Protein AF-A0A7S0AZJ8-F1 (afdb_monomer_lite)

Secondary structure (DSSP, 8-state):
-------------------HHHHHHHHHHHHHHHHHTT-PPTT-HHHHHHHHHHHHHHHHHHHHHHHHHHHHHHHHHHHHHHHHHHHHHHHHHHHHHHHHHHHHHHHHHH--HHHHS----GGGGSPPGGGGGGTS--

Structure (mmCIF, N/CA/C/O backbone):
data_AF-A0A7S0AZJ8-F1
#
_entry.id   AF-A0A7S0AZJ8-F1
#
loop_
_atom_site.group_PDB
_atom_site.id
_atom_site.type_symbol
_atom_site.label_atom_id
_atom_site.label_alt_id
_atom_site.label_comp_id
_atom_site.label_asym_id
_atom_site.label_entity_id
_atom_site.label_seq_id
_atom_site.pdbx_PDB_ins_code
_atom_site.Cartn_x
_atom_site.Cartn_y
_atom_site.Cartn_z
_atom_site.occupancy
_atom_site.B_iso_or_equiv
_atom_site.auth_seq_id
_atom_site.auth_comp_id
_atom_site.auth_asym_id
_atom_site.auth_atom_id
_atom_site.pdbx_PDB_model_num
ATOM 1 N N . LEU A 1 1 ? -63.280 -79.629 69.414 1.00 47.75 1 LEU A N 1
ATOM 2 C CA . LEU A 1 1 ? -62.104 -79.829 68.541 1.00 47.75 1 LEU A CA 1
ATOM 3 C C . LEU A 1 1 ? -61.514 -78.444 68.262 1.00 47.75 1 LEU A C 1
ATOM 5 O O . LEU A 1 1 ? -62.225 -77.622 67.704 1.00 47.75 1 LEU A O 1
ATOM 9 N N . ALA A 1 2 ? -60.314 -78.140 68.757 1.00 49.31 2 ALA A N 1
ATOM 10 C CA . ALA A 1 2 ? -59.559 -76.923 68.406 1.00 49.31 2 ALA A CA 1
ATOM 11 C C . ALA A 1 2 ? -58.656 -77.207 67.171 1.00 49.31 2 ALA A C 1
ATOM 13 O O . ALA A 1 2 ? -58.570 -78.373 66.785 1.00 49.31 2 ALA A O 1
ATOM 14 N N . PRO A 1 3 ? -57.873 -76.245 66.638 1.00 69.88 3 PRO A N 1
ATOM 15 C CA . PRO A 1 3 ? -58.239 -75.114 65.765 1.00 69.88 3 PRO A CA 1
ATOM 16 C C . PRO A 1 3 ? -57.413 -75.117 64.441 1.00 69.88 3 PRO A C 1
ATOM 18 O O . PRO A 1 3 ? -56.556 -75.975 64.256 1.00 69.88 3 PRO A O 1
ATOM 21 N N . ALA A 1 4 ? -57.586 -74.137 63.540 1.00 55.41 4 ALA A N 1
ATOM 22 C CA . ALA A 1 4 ? -56.567 -73.805 62.524 1.00 55.41 4 ALA A CA 1
ATOM 23 C C . ALA A 1 4 ? -56.502 -72.277 62.268 1.00 55.41 4 ALA A C 1
ATOM 25 O O . ALA A 1 4 ? -57.562 -71.658 62.158 1.00 55.41 4 ALA A O 1
ATOM 26 N N . PRO A 1 5 ? -55.301 -71.655 62.217 1.00 61.81 5 PRO A N 1
ATOM 27 C CA . PRO A 1 5 ? -55.130 -70.201 62.168 1.00 61.81 5 PRO A CA 1
ATOM 28 C C . PRO A 1 5 ? -54.988 -69.629 60.744 1.00 61.81 5 PRO A C 1
ATOM 30 O O . PRO A 1 5 ? -54.586 -70.311 59.804 1.00 61.81 5 PRO A O 1
ATOM 33 N N . ASN A 1 6 ? -55.296 -68.334 60.630 1.00 59.56 6 ASN A N 1
ATOM 34 C CA . ASN A 1 6 ? -55.234 -67.497 59.425 1.00 59.56 6 ASN A CA 1
ATOM 35 C C . ASN A 1 6 ? -53.787 -67.154 59.014 1.00 59.56 6 ASN A C 1
ATOM 37 O O . ASN A 1 6 ? -52.963 -66.926 59.905 1.00 59.56 6 ASN A O 1
ATOM 41 N N . PRO A 1 7 ? -53.468 -66.961 57.717 1.00 57.44 7 PRO A N 1
ATOM 42 C CA . PRO A 1 7 ? -52.234 -66.293 57.342 1.00 57.44 7 PRO A CA 1
ATOM 43 C C . PRO A 1 7 ? -52.424 -64.775 57.451 1.00 57.44 7 PRO A C 1
ATOM 45 O O . PRO A 1 7 ? -53.225 -64.160 56.747 1.00 57.44 7 PRO A O 1
ATOM 48 N N . VAL A 1 8 ? -51.676 -64.177 58.372 1.00 62.78 8 VAL A N 1
ATOM 49 C CA . VAL A 1 8 ? -51.494 -62.730 58.496 1.00 62.78 8 VAL A CA 1
ATOM 50 C C . VAL A 1 8 ? -50.610 -62.268 57.341 1.00 62.78 8 VAL A C 1
ATOM 52 O O . VAL A 1 8 ? -49.472 -62.714 57.205 1.00 62.78 8 VAL A O 1
ATOM 55 N N . PHE A 1 9 ? -51.135 -61.373 56.507 1.00 57.16 9 PHE A N 1
ATOM 56 C CA . PHE A 1 9 ? -50.347 -60.661 55.509 1.00 57.16 9 PHE A CA 1
ATOM 57 C C . PHE A 1 9 ? -49.417 -59.693 56.250 1.00 57.16 9 PHE A C 1
ATOM 59 O O . PHE A 1 9 ? -49.863 -58.709 56.840 1.00 57.16 9 PHE A O 1
ATOM 66 N N . LEU A 1 10 ? -48.128 -60.026 56.296 1.00 52.56 10 LEU A N 1
ATOM 67 C CA . LEU A 1 10 ? -47.111 -59.233 56.972 1.00 52.56 10 LEU A CA 1
ATOM 68 C C . LEU A 1 10 ? -46.850 -57.960 56.153 1.00 52.56 10 LEU A C 1
ATOM 70 O O . LEU A 1 10 ? -46.081 -57.965 55.195 1.00 52.56 10 LEU A O 1
ATOM 74 N N . GLN A 1 11 ? -47.513 -56.865 56.520 1.00 53.69 11 GLN A N 1
ATOM 75 C CA . GLN A 1 11 ? -47.195 -55.532 56.023 1.00 53.69 11 GLN A CA 1
ATOM 76 C C . GLN A 1 11 ? -45.880 -55.091 56.675 1.00 53.69 11 GLN A C 1
ATOM 78 O O . GLN A 1 11 ? -45.834 -54.723 57.848 1.00 53.69 11 GLN A O 1
ATOM 83 N N . THR A 1 12 ? -44.787 -55.183 55.924 1.00 52.06 12 THR A N 1
ATOM 84 C CA . THR A 1 12 ? -43.482 -54.656 56.322 1.00 52.06 12 THR A CA 1
ATOM 85 C C . THR A 1 12 ? -43.593 -53.145 56.509 1.00 52.06 12 THR A C 1
ATOM 87 O O . THR A 1 12 ? -43.797 -52.406 55.546 1.00 52.06 12 THR A O 1
ATOM 90 N N . ALA A 1 13 ? -43.479 -52.685 57.754 1.00 51.84 13 ALA A N 1
ATOM 91 C CA . ALA A 1 13 ? -43.343 -51.275 58.078 1.00 51.84 13 ALA A CA 1
ATOM 92 C C . ALA A 1 13 ? -41.993 -50.777 57.546 1.00 51.84 13 ALA A C 1
ATOM 94 O O . ALA A 1 13 ? -40.947 -51.009 58.152 1.00 51.84 13 ALA A O 1
ATOM 95 N N . SER A 1 14 ? -42.014 -50.109 56.395 1.00 46.19 14 SER A N 1
ATOM 96 C CA . SER A 1 14 ? -40.875 -49.339 55.911 1.00 46.19 14 SER A CA 1
ATOM 97 C C . SER A 1 14 ? -40.616 -48.207 56.902 1.00 46.19 14 SER A C 1
ATOM 99 O O . SER A 1 14 ? -41.388 -47.248 56.986 1.00 46.19 14 SER A O 1
ATOM 101 N N . ALA A 1 15 ? -39.542 -48.335 57.681 1.00 52.03 15 ALA A N 1
ATOM 102 C CA . ALA A 1 15 ? -38.987 -47.231 58.440 1.00 52.03 15 ALA A CA 1
ATOM 103 C C . ALA A 1 15 ? -38.770 -46.059 57.472 1.00 52.03 15 ALA A C 1
ATOM 105 O O . ALA A 1 15 ? -38.003 -46.180 56.519 1.00 52.03 15 ALA A O 1
ATOM 106 N N . HIS A 1 16 ? -39.472 -44.944 57.696 1.00 50.00 16 HIS A N 1
ATOM 107 C CA . HIS A 1 16 ? -39.202 -43.669 57.036 1.00 50.00 16 HIS A CA 1
ATOM 108 C C . HIS A 1 16 ? -37.815 -43.185 57.483 1.00 50.00 16 HIS A C 1
ATOM 110 O O . HIS A 1 16 ? -37.681 -42.340 58.369 1.00 50.00 16 HIS A O 1
ATOM 116 N N . GLN A 1 17 ? -36.762 -43.750 56.897 1.00 56.38 17 GLN A N 1
ATOM 117 C CA . GLN A 1 17 ? -35.489 -43.059 56.800 1.00 56.38 17 GLN A CA 1
ATOM 118 C C . GLN A 1 17 ? -35.773 -41.828 55.943 1.00 56.38 17 GLN A C 1
ATOM 120 O O . GLN A 1 17 ? -35.989 -41.959 54.741 1.00 56.38 17 GLN A O 1
ATOM 125 N N . ARG A 1 18 ? -35.878 -40.649 56.581 1.00 60.41 18 ARG A N 1
ATOM 126 C CA . ARG A 1 18 ? -35.918 -39.377 55.849 1.00 60.41 18 ARG A CA 1
ATOM 127 C C . ARG A 1 18 ? -34.740 -39.389 54.905 1.00 60.41 18 ARG A C 1
ATOM 129 O O . ARG A 1 18 ? -33.603 -39.583 55.347 1.00 60.41 18 ARG A O 1
ATOM 136 N N . ALA A 1 19 ? -35.046 -39.255 53.633 1.00 70.00 19 ALA A N 1
ATOM 137 C CA . ALA A 1 19 ? -34.050 -39.402 52.616 1.00 70.00 19 ALA A CA 1
ATOM 138 C C . ALA A 1 19 ? -33.053 -38.226 52.727 1.00 70.00 19 ALA A C 1
ATOM 140 O O . ALA A 1 19 ? -33.428 -37.142 53.189 1.00 70.00 19 ALA A O 1
ATOM 141 N N . PRO A 1 20 ? -31.762 -38.438 52.435 1.00 68.56 20 PRO A N 1
ATOM 142 C CA . PRO A 1 20 ? -30.722 -37.418 52.598 1.00 68.56 20 PRO A CA 1
ATOM 143 C C . PRO A 1 20 ? -31.032 -36.108 51.847 1.00 68.56 20 PRO A C 1
ATOM 145 O O . PRO A 1 20 ? -30.643 -35.030 52.299 1.00 68.56 20 PRO A O 1
ATOM 148 N N . GLU A 1 21 ? -31.813 -36.177 50.771 1.00 64.81 21 GLU A N 1
ATOM 149 C CA . GLU A 1 21 ? -32.357 -35.034 50.037 1.00 64.81 21 GLU A CA 1
ATOM 150 C C . GLU A 1 21 ? -33.271 -34.117 50.871 1.00 64.81 21 GLU A C 1
ATOM 152 O O . GLU A 1 21 ? -33.238 -32.903 50.677 1.00 64.81 21 GLU A O 1
ATOM 157 N N . ASP A 1 22 ? -34.023 -34.641 51.844 1.00 68.44 22 ASP A N 1
ATOM 158 C CA . ASP A 1 22 ? -34.911 -33.834 52.697 1.00 68.44 22 ASP A CA 1
ATOM 159 C C . ASP A 1 22 ? -34.125 -32.962 53.686 1.00 68.44 22 ASP A C 1
ATOM 161 O O . ASP A 1 22 ? -34.602 -31.914 54.127 1.00 68.44 22 ASP A O 1
ATOM 165 N N . GLN A 1 23 ? -32.923 -33.401 54.068 1.00 69.38 23 GLN A N 1
ATOM 166 C CA . GLN A 1 23 ? -32.027 -32.642 54.945 1.00 69.38 23 GLN A CA 1
ATOM 167 C C . GLN A 1 23 ? -31.316 -31.543 54.156 1.00 69.38 23 GLN A C 1
ATOM 169 O O . GLN A 1 23 ? -31.291 -30.399 54.604 1.00 69.38 23 GLN A O 1
ATOM 174 N N . LEU A 1 24 ? -30.854 -31.870 52.945 1.00 70.00 24 LEU A N 1
ATOM 175 C CA . LEU A 1 24 ? -30.257 -30.913 52.016 1.00 70.00 24 LEU A CA 1
ATOM 176 C C . LEU A 1 24 ? -31.257 -29.822 51.607 1.00 70.00 24 LEU A C 1
ATOM 178 O O . LEU A 1 24 ? -30.925 -28.641 51.627 1.00 70.00 24 LEU A O 1
ATOM 182 N N . ALA A 1 25 ? -32.502 -30.196 51.300 1.00 67.75 25 ALA A N 1
ATOM 183 C CA . ALA A 1 25 ? -33.563 -29.239 50.999 1.00 67.75 25 ALA A CA 1
ATOM 184 C C . ALA A 1 25 ? -33.826 -28.306 52.188 1.00 67.75 25 ALA A C 1
ATOM 186 O O . ALA A 1 25 ? -33.971 -27.102 51.997 1.00 67.75 25 ALA A O 1
ATOM 187 N N . LYS A 1 26 ? -33.819 -28.831 53.421 1.00 68.88 26 LYS A N 1
ATOM 188 C CA . LYS A 1 26 ? -33.981 -28.018 54.633 1.00 68.88 26 LYS A CA 1
ATOM 189 C C . LYS A 1 26 ? -32.840 -27.028 54.845 1.00 68.88 26 LYS A C 1
ATOM 191 O O . LYS A 1 26 ? -33.117 -25.871 55.152 1.00 68.88 26 LYS A O 1
ATOM 196 N N . GLU A 1 27 ? -31.592 -27.450 54.658 1.00 63.88 27 GLU A N 1
ATOM 197 C CA . GLU A 1 27 ? -30.425 -26.560 54.738 1.00 63.88 27 GLU A CA 1
ATOM 198 C C . GLU A 1 27 ? -30.476 -25.472 53.660 1.00 63.88 27 GLU A C 1
ATOM 200 O O . GLU A 1 27 ? -30.371 -24.290 53.981 1.00 63.88 27 GLU A O 1
ATOM 205 N N . MET A 1 28 ? -30.775 -25.839 52.410 1.00 66.19 28 MET A N 1
ATOM 206 C CA . MET A 1 28 ? -30.924 -24.874 51.316 1.00 66.19 28 MET A CA 1
ATOM 207 C C . MET A 1 28 ? -32.059 -23.871 51.569 1.00 66.19 28 MET A C 1
ATOM 209 O O . MET A 1 28 ? -31.910 -22.686 51.273 1.00 66.19 28 MET A O 1
ATOM 213 N N . THR A 1 29 ? -33.187 -24.311 52.138 1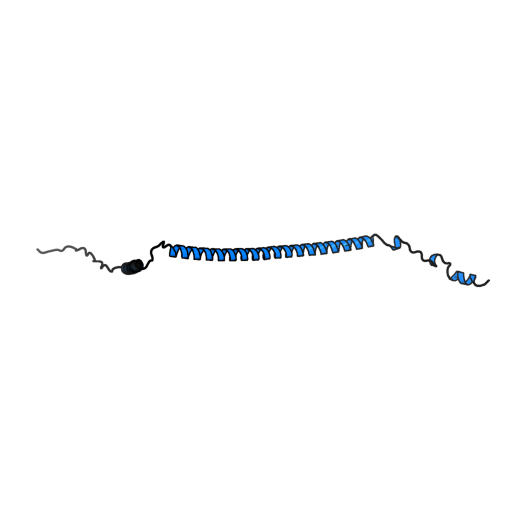.00 61.19 29 THR A N 1
ATOM 214 C CA . THR A 1 29 ? -34.289 -23.403 52.503 1.00 61.19 29 THR A CA 1
ATOM 215 C C . THR A 1 29 ? -33.930 -22.485 53.670 1.00 61.19 29 THR A C 1
ATOM 217 O O . THR A 1 29 ? -34.349 -21.330 53.679 1.00 61.19 29 THR A O 1
ATOM 220 N N . HIS A 1 30 ? -33.111 -22.954 54.615 1.00 62.75 30 HIS A N 1
ATOM 221 C CA . HIS A 1 30 ? -32.670 -22.153 55.754 1.00 62.75 30 HIS A CA 1
ATOM 222 C C . HIS A 1 30 ? -31.684 -21.052 55.329 1.00 62.75 30 HIS A C 1
ATOM 224 O O . HIS A 1 30 ? -31.804 -19.911 55.776 1.00 62.75 30 HIS A O 1
ATOM 230 N N . ASP A 1 31 ? -30.775 -21.356 54.398 1.00 57.38 31 ASP A N 1
ATOM 231 C CA . ASP A 1 31 ? -29.840 -20.381 53.822 1.00 57.38 31 ASP A CA 1
ATOM 232 C C . ASP A 1 31 ? -30.542 -19.330 52.953 1.00 57.38 31 ASP A C 1
ATOM 234 O O . ASP A 1 31 ? -30.126 -18.169 52.912 1.00 57.38 31 ASP A O 1
ATOM 238 N N . LEU A 1 32 ? -31.634 -19.698 52.281 1.00 59.56 32 LEU A N 1
ATOM 239 C CA . LEU A 1 32 ? -32.477 -18.754 51.548 1.00 59.56 32 LEU A CA 1
ATOM 240 C C . LEU A 1 32 ? -33.193 -17.793 52.509 1.00 59.56 32 LEU A C 1
ATOM 242 O O . LEU A 1 32 ? -33.080 -16.578 52.348 1.00 59.56 32 LEU A O 1
ATOM 246 N N . GLU A 1 33 ? -33.868 -18.307 53.540 1.00 57.78 33 GLU A N 1
ATOM 247 C CA . GLU A 1 33 ? -34.613 -17.494 54.516 1.00 57.78 33 GLU A CA 1
ATOM 248 C C . GLU A 1 33 ? -33.710 -16.544 55.322 1.00 57.78 33 GLU A C 1
ATOM 250 O O . GLU A 1 33 ? -34.066 -15.384 55.545 1.00 57.78 33 GLU A O 1
ATOM 255 N N . MET A 1 34 ? -32.507 -16.988 55.701 1.00 63.09 34 MET A N 1
ATOM 256 C CA . MET A 1 34 ? -31.537 -16.159 56.429 1.00 63.09 34 MET A CA 1
ATOM 257 C C . MET A 1 34 ? -30.912 -15.066 55.545 1.00 63.09 34 MET A C 1
ATOM 259 O O . MET A 1 34 ? -30.583 -13.983 56.041 1.00 63.09 34 MET A O 1
ATOM 263 N N . ASN A 1 35 ? -30.778 -15.309 54.235 1.00 56.50 35 ASN A N 1
ATOM 264 C CA . ASN A 1 35 ? -30.257 -14.327 53.282 1.00 56.50 35 ASN A CA 1
ATOM 265 C C . ASN A 1 35 ? -31.311 -13.318 52.808 1.00 56.50 35 ASN A C 1
ATOM 267 O O . ASN A 1 35 ? -30.945 -12.184 52.502 1.00 56.50 35 ASN A O 1
ATOM 271 N N . PHE A 1 36 ? -32.605 -13.659 52.819 1.00 52.75 36 PHE A N 1
ATOM 272 C CA . PHE A 1 36 ? -33.687 -12.721 52.481 1.00 52.75 36 PHE A CA 1
ATOM 273 C C . PHE A 1 36 ? -33.681 -11.464 53.367 1.00 52.75 36 PHE A C 1
ATOM 275 O O . PHE A 1 36 ? -33.931 -10.362 52.880 1.00 52.75 36 PHE A O 1
ATOM 282 N N . ASN A 1 37 ? -33.285 -11.597 54.637 1.00 52.84 37 ASN A N 1
ATOM 283 C CA . ASN A 1 37 ? -33.183 -10.480 55.582 1.00 52.84 37 ASN A CA 1
ATOM 284 C C . ASN A 1 37 ? -31.918 -9.607 55.418 1.00 52.84 37 ASN A C 1
ATOM 286 O O . ASN A 1 37 ? -31.753 -8.633 56.152 1.00 52.84 37 ASN A O 1
ATOM 290 N N . LYS A 1 38 ? -31.021 -9.926 54.471 1.00 60.00 38 LYS A N 1
ATOM 291 C CA . LYS A 1 38 ? -29.809 -9.141 54.151 1.00 60.00 38 LYS A CA 1
ATOM 292 C C . LYS A 1 38 ? -29.835 -8.493 52.765 1.00 60.00 38 LYS A C 1
ATOM 294 O O . LYS A 1 38 ? -28.910 -7.754 52.429 1.00 60.00 38 LYS A O 1
ATOM 299 N N . ILE A 1 39 ? -30.864 -8.747 51.958 1.00 60.50 39 ILE A N 1
ATOM 300 C CA . ILE A 1 39 ? -30.966 -8.183 50.612 1.00 60.50 39 ILE A CA 1
ATOM 301 C C . ILE A 1 39 ? -31.467 -6.742 50.733 1.00 60.50 39 ILE A C 1
ATOM 303 O O . ILE A 1 39 ? -32.586 -6.486 51.176 1.00 60.50 39 ILE A O 1
ATOM 307 N N . ALA A 1 40 ? -30.627 -5.779 50.348 1.00 67.00 40 ALA A N 1
ATOM 308 C CA . ALA A 1 40 ? -31.073 -4.401 50.186 1.00 67.00 40 ALA A CA 1
ATOM 309 C C . ALA A 1 40 ? -32.226 -4.358 49.161 1.00 67.00 40 ALA A C 1
ATOM 311 O O . ALA A 1 40 ? -32.143 -5.051 48.145 1.00 67.00 40 ALA A O 1
ATOM 312 N N . PRO A 1 41 ? -33.295 -3.570 49.390 1.00 66.75 41 PRO A N 1
ATOM 313 C CA . PRO A 1 41 ? -34.429 -3.543 48.476 1.00 66.75 41 PRO A CA 1
ATOM 314 C C . PRO A 1 41 ? -33.983 -3.182 47.057 1.00 66.75 41 PRO A C 1
ATOM 316 O O . PRO A 1 41 ? -33.206 -2.247 46.857 1.00 66.75 41 PRO A O 1
ATOM 319 N N . PHE A 1 42 ? -34.472 -3.946 46.082 1.00 71.38 42 PHE A N 1
ATOM 320 C CA . PHE A 1 42 ? -34.204 -3.711 44.669 1.00 71.38 42 PHE A CA 1
ATOM 321 C C . PHE A 1 42 ? -34.785 -2.357 44.237 1.00 71.38 42 PHE A C 1
ATOM 323 O O . PHE A 1 42 ? -35.872 -1.980 44.674 1.00 71.38 42 PHE A O 1
ATOM 330 N N . GLY A 1 43 ? -34.073 -1.633 43.370 1.00 70.31 43 GLY A N 1
ATOM 331 C CA . GLY A 1 43 ? -34.555 -0.360 42.823 1.00 70.31 43 GLY A CA 1
ATOM 332 C C . GLY A 1 43 ? -34.327 0.868 43.710 1.00 70.31 43 GLY A C 1
ATOM 333 O O . GLY A 1 43 ? -35.020 1.867 43.535 1.00 70.31 43 GLY A O 1
ATOM 334 N N . LYS A 1 44 ? -33.363 0.834 44.643 1.00 78.06 44 LYS A N 1
ATOM 335 C CA . LYS A 1 44 ? -32.879 2.069 45.280 1.00 78.06 44 LYS A CA 1
ATOM 336 C C . LYS A 1 44 ? -32.238 2.982 44.236 1.00 78.06 44 LYS A C 1
ATOM 338 O O . LYS A 1 44 ? -31.413 2.531 43.443 1.00 78.06 44 LYS A O 1
ATOM 343 N N . GLU A 1 45 ? -32.593 4.261 44.285 1.00 75.19 45 GLU A N 1
ATOM 344 C CA . GLU A 1 45 ? -32.093 5.294 43.373 1.00 75.19 45 GLU A CA 1
ATOM 345 C C . GLU A 1 45 ? -30.557 5.389 43.389 1.00 75.19 45 GLU A C 1
ATOM 347 O O . GLU A 1 45 ? -29.943 5.448 42.327 1.00 75.19 45 GLU A O 1
ATOM 352 N N . ASP A 1 46 ? -29.929 5.268 44.565 1.00 83.06 46 ASP A N 1
ATOM 353 C CA . ASP A 1 46 ? -28.464 5.277 44.705 1.00 83.06 46 ASP A CA 1
ATOM 354 C C . ASP A 1 46 ? -27.797 4.121 43.939 1.00 83.06 46 ASP A C 1
ATOM 356 O O . ASP A 1 46 ? -26.843 4.331 43.195 1.00 83.06 46 ASP A O 1
ATOM 360 N N . THR A 1 47 ? -28.341 2.902 44.041 1.00 85.44 47 THR A N 1
ATOM 361 C CA . THR A 1 47 ? -27.822 1.731 43.312 1.00 85.44 47 THR A CA 1
ATOM 362 C C . THR A 1 47 ? -28.067 1.853 41.810 1.00 85.44 47 THR A C 1
ATOM 364 O O . THR A 1 47 ? -27.216 1.471 41.012 1.00 85.44 47 THR A O 1
ATOM 367 N N . ALA A 1 48 ? -29.215 2.399 41.399 1.00 87.75 48 ALA A N 1
ATOM 368 C CA . ALA A 1 48 ? -29.486 2.658 39.988 1.00 87.75 48 ALA A CA 1
ATOM 369 C C . ALA A 1 48 ? -28.477 3.660 39.400 1.00 87.75 48 ALA A C 1
ATOM 371 O O . ALA A 1 48 ? -27.993 3.451 38.288 1.00 87.75 48 ALA A O 1
ATOM 372 N N . LYS A 1 49 ? -28.115 4.697 40.164 1.00 90.38 49 LYS A N 1
ATOM 373 C CA . LYS A 1 49 ? -27.110 5.689 39.776 1.00 90.38 49 LYS A CA 1
ATOM 374 C C . LYS A 1 49 ? -25.706 5.089 39.680 1.00 90.38 49 LYS A C 1
ATOM 376 O O . LYS A 1 49 ? -25.042 5.280 38.669 1.00 90.38 49 LYS A O 1
ATOM 381 N N 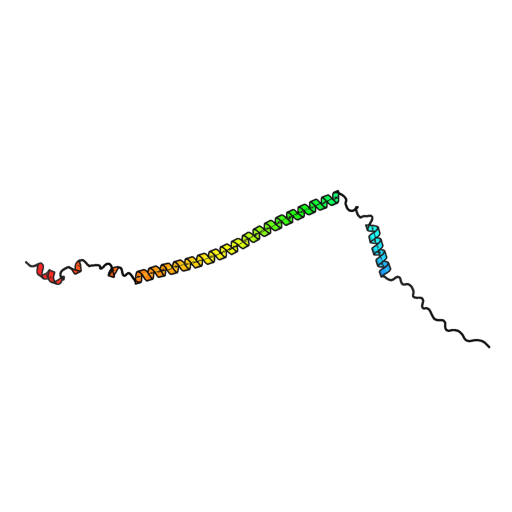. GLU A 1 50 ? -25.286 4.292 40.661 1.00 90.38 50 GLU A N 1
ATOM 382 C CA . GLU A 1 50 ? -23.996 3.583 40.611 1.00 90.38 50 GLU A CA 1
ATOM 383 C C . GLU A 1 50 ? -23.893 2.656 39.390 1.00 90.38 50 GLU A C 1
ATOM 385 O O . GLU A 1 50 ? -22.858 2.599 38.721 1.00 90.38 50 GLU A O 1
ATOM 390 N N . LEU A 1 51 ? -24.981 1.951 39.061 1.00 92.25 51 LEU A N 1
ATOM 391 C CA . LEU A 1 51 ? -25.047 1.103 37.871 1.00 92.25 51 LEU A CA 1
ATOM 392 C C . LEU A 1 51 ? -24.992 1.922 36.574 1.00 92.25 51 LEU A C 1
ATOM 394 O O . LEU A 1 51 ? -24.344 1.487 35.621 1.00 92.25 51 LEU A O 1
ATOM 398 N N . GLN A 1 52 ? -25.630 3.095 36.527 1.00 95.00 52 GLN A N 1
ATOM 399 C CA . GLN A 1 52 ? -25.536 4.018 35.390 1.00 95.00 52 GLN A CA 1
ATOM 400 C C . GLN A 1 52 ? -24.109 4.543 35.205 1.00 95.00 52 GLN A C 1
ATOM 402 O O . GLN A 1 52 ? -23.587 4.477 34.093 1.00 95.00 52 GLN A O 1
ATOM 407 N N . ASP A 1 53 ? -23.456 4.985 36.280 1.00 95.81 53 ASP A N 1
ATOM 408 C CA . ASP A 1 53 ? -22.080 5.491 36.243 1.00 95.81 53 ASP A CA 1
ATOM 409 C C . ASP A 1 53 ? -21.096 4.394 35.796 1.00 95.81 53 ASP A C 1
ATOM 411 O O . ASP A 1 53 ? -20.215 4.622 34.961 1.00 95.81 53 ASP A O 1
ATOM 415 N N . HIS A 1 54 ? -21.275 3.165 36.293 1.00 96.88 54 HIS A N 1
ATOM 416 C CA . HIS A 1 54 ? -20.481 2.015 35.864 1.00 96.88 54 HIS A CA 1
ATOM 417 C C . HIS A 1 54 ? -20.717 1.665 34.386 1.00 96.88 54 HIS A C 1
ATOM 419 O O . HIS A 1 54 ? -19.766 1.375 33.650 1.00 96.88 54 HIS A O 1
ATOM 425 N N . ALA A 1 55 ? -21.976 1.688 33.935 1.00 97.62 55 ALA A N 1
ATOM 426 C CA . ALA A 1 55 ? -22.327 1.430 32.543 1.00 97.62 55 ALA A CA 1
ATOM 427 C C . ALA A 1 55 ? -21.722 2.483 31.605 1.00 97.62 55 ALA A C 1
ATOM 429 O O . ALA A 1 55 ? -21.130 2.106 30.596 1.00 97.62 55 ALA A O 1
ATOM 430 N N . ALA A 1 56 ? -21.795 3.768 31.963 1.00 98.12 56 ALA A N 1
ATOM 431 C CA . ALA A 1 56 ? -21.198 4.862 31.198 1.00 98.12 56 ALA A CA 1
ATOM 432 C C . ALA A 1 56 ? -19.680 4.677 31.049 1.00 98.12 56 ALA A C 1
ATOM 434 O O . ALA A 1 56 ? -19.170 4.614 29.934 1.00 98.12 56 ALA A O 1
ATOM 435 N N . LYS A 1 57 ? -18.967 4.428 32.154 1.00 98.00 57 LYS A N 1
ATOM 436 C CA . LYS A 1 57 ? -17.516 4.180 32.118 1.00 98.00 57 LYS A CA 1
ATOM 437 C C . LYS A 1 57 ? -17.135 2.957 31.273 1.00 98.00 57 LYS A C 1
ATOM 439 O O . LYS A 1 57 ? -16.091 2.935 30.616 1.00 98.00 57 LYS A O 1
ATOM 444 N N . THR A 1 58 ? -17.970 1.919 31.299 1.00 97.75 58 THR A N 1
ATOM 445 C CA . THR A 1 58 ? -17.767 0.728 30.464 1.00 97.75 58 THR A CA 1
ATOM 446 C C . THR A 1 58 ? -17.961 1.059 28.983 1.00 97.75 58 THR A C 1
ATOM 448 O O . THR A 1 58 ? -17.191 0.581 28.154 1.00 97.75 58 THR A O 1
ATOM 451 N N . GLN A 1 59 ? -18.945 1.897 28.641 1.00 98.06 59 GLN A N 1
ATOM 452 C CA . GLN A 1 59 ? -19.159 2.368 27.270 1.00 98.06 59 GLN A CA 1
ATOM 453 C C . GLN A 1 59 ? -17.979 3.205 26.771 1.00 98.06 59 GLN A C 1
ATOM 455 O O . GLN A 1 59 ? -17.497 2.927 25.678 1.00 98.06 59 GLN A O 1
ATOM 460 N N . ASP A 1 60 ? -17.453 4.127 27.580 1.00 98.38 60 ASP A N 1
ATOM 461 C CA . ASP A 1 60 ? -16.265 4.919 27.224 1.00 98.38 60 ASP A CA 1
ATOM 462 C C . ASP A 1 60 ? -15.075 4.009 26.881 1.00 98.38 60 ASP A C 1
ATOM 464 O O . ASP A 1 60 ? -14.446 4.146 25.836 1.00 98.38 60 ASP A O 1
ATOM 468 N N . THR A 1 61 ? -14.842 2.981 27.705 1.00 98.12 61 THR A N 1
ATOM 469 C CA . THR A 1 61 ? -13.770 1.998 27.464 1.00 98.12 61 THR A CA 1
ATOM 470 C C . THR A 1 61 ? -13.975 1.224 26.155 1.00 98.12 61 THR A C 1
ATOM 472 O O . THR A 1 61 ? -13.011 0.882 25.467 1.00 98.12 61 THR A O 1
ATOM 475 N N . LEU A 1 62 ? -15.226 0.914 25.797 1.00 98.44 62 LEU A N 1
ATOM 476 C CA . LEU A 1 62 ? -15.540 0.252 24.530 1.00 98.44 62 LEU A CA 1
ATOM 477 C C . LEU A 1 62 ? -15.315 1.184 23.339 1.00 98.44 62 LEU A C 1
ATOM 479 O O . LEU A 1 62 ? -14.817 0.720 22.316 1.00 98.44 62 LEU A O 1
ATOM 483 N N . VAL A 1 63 ? -15.643 2.471 23.467 1.00 98.56 63 VAL A N 1
ATOM 484 C CA . VAL A 1 63 ? -15.373 3.471 22.426 1.00 98.56 63 VAL A CA 1
ATOM 485 C C . VAL A 1 63 ? -13.868 3.590 22.195 1.00 98.56 63 VAL A C 1
ATOM 487 O O . VAL A 1 63 ? -13.432 3.405 21.060 1.00 98.56 63 VAL A O 1
ATOM 490 N N . ASP A 1 64 ? -13.069 3.735 23.254 1.00 98.62 64 ASP A N 1
ATOM 491 C CA . ASP A 1 64 ? -11.602 3.775 23.158 1.00 98.62 64 ASP A CA 1
ATOM 492 C C . ASP A 1 64 ? -11.037 2.529 22.449 1.00 98.62 64 ASP A C 1
ATOM 494 O O . ASP A 1 64 ? -10.129 2.604 21.613 1.00 98.62 64 ASP A O 1
ATOM 498 N N . ALA A 1 65 ? -11.583 1.350 22.765 1.00 98.56 65 ALA A N 1
ATOM 499 C CA . ALA A 1 65 ? -11.170 0.096 22.144 1.00 98.56 65 ALA A CA 1
ATOM 500 C C . ALA A 1 65 ? -11.517 0.044 20.647 1.00 98.56 65 ALA A C 1
ATOM 502 O O . ALA A 1 65 ? -10.701 -0.424 19.847 1.00 98.56 65 ALA A O 1
ATOM 503 N N . VAL A 1 66 ? -12.705 0.523 20.266 1.00 98.62 66 VAL A N 1
ATOM 504 C CA . VAL A 1 66 ? -13.160 0.595 18.871 1.00 98.62 66 VAL A CA 1
ATOM 505 C C . VAL A 1 66 ? -12.306 1.582 18.079 1.00 98.62 66 VAL A C 1
ATOM 507 O O . VAL A 1 66 ? -11.809 1.220 17.013 1.00 98.62 66 VAL A O 1
ATOM 510 N N . GLU A 1 67 ? -12.061 2.778 18.614 1.00 98.62 67 GLU A N 1
ATOM 511 C CA . GLU A 1 67 ? -11.215 3.792 17.976 1.00 98.62 67 GLU A CA 1
ATOM 512 C C . GLU A 1 67 ? -9.791 3.270 17.756 1.00 98.62 67 GLU A C 1
ATOM 514 O O . GLU A 1 67 ? -9.224 3.386 16.664 1.00 98.62 67 GLU A O 1
ATOM 519 N N . ASN A 1 68 ? -9.212 2.611 18.762 1.00 98.44 68 ASN A N 1
ATOM 520 C CA . ASN A 1 68 ? -7.885 2.022 18.633 1.00 98.44 68 ASN A CA 1
ATOM 521 C C . ASN A 1 68 ? -7.847 0.881 17.597 1.00 98.44 68 ASN A C 1
ATOM 523 O O . ASN A 1 68 ? -6.886 0.768 16.827 1.00 98.44 68 ASN A O 1
ATOM 527 N N . ALA A 1 69 ? -8.891 0.048 17.542 1.00 98.69 69 ALA A N 1
ATOM 528 C CA . ALA A 1 69 ? -9.016 -1.006 16.540 1.00 98.69 69 ALA A CA 1
ATOM 529 C C . ALA A 1 69 ? -9.138 -0.431 15.119 1.00 98.69 69 ALA A C 1
ATOM 531 O O . ALA A 1 69 ? -8.475 -0.921 14.201 1.00 98.69 69 ALA A O 1
ATOM 532 N N . GLU A 1 70 ? -9.918 0.635 14.936 1.00 98.75 70 GLU A N 1
ATOM 533 C CA . GLU A 1 70 ? -10.073 1.313 13.649 1.00 98.75 70 GLU A CA 1
ATOM 534 C C . GLU A 1 70 ? -8.746 1.911 13.171 1.00 98.75 70 GLU A C 1
ATOM 536 O O . GLU A 1 70 ? -8.319 1.664 12.040 1.00 98.75 70 GLU A O 1
ATOM 541 N N . VAL A 1 71 ? -8.027 2.619 14.045 1.00 98.75 71 VAL A N 1
ATOM 542 C CA . VAL A 1 71 ? -6.708 3.181 13.718 1.00 98.75 71 VAL A CA 1
ATOM 543 C C . VAL A 1 71 ? -5.725 2.082 13.308 1.00 98.75 71 VAL A C 1
ATOM 545 O O . VAL A 1 71 ? -4.957 2.256 12.353 1.00 98.75 71 VAL A O 1
ATOM 548 N N . ALA A 1 72 ? -5.725 0.945 14.007 1.00 98.75 72 ALA A N 1
ATOM 549 C CA . ALA A 1 72 ? -4.881 -0.194 13.659 1.00 98.75 72 ALA A CA 1
ATOM 550 C C . ALA A 1 72 ? -5.248 -0.778 12.285 1.00 98.75 72 ALA A C 1
ATOM 552 O O . ALA A 1 72 ? -4.360 -1.069 11.475 1.00 98.75 72 ALA A O 1
ATOM 553 N N . GLU A 1 73 ? -6.540 -0.897 11.992 1.00 98.69 73 GLU A N 1
ATOM 554 C CA . GLU A 1 73 ? -7.033 -1.444 10.733 1.00 98.69 73 GLU A CA 1
ATOM 555 C C . GLU A 1 73 ? -6.746 -0.516 9.547 1.00 98.69 73 GLU A C 1
ATOM 557 O O . GLU A 1 73 ? -6.264 -0.979 8.510 1.00 98.69 73 GLU A O 1
ATOM 562 N N . ILE A 1 74 ? -6.916 0.798 9.714 1.00 98.69 74 ILE A N 1
ATOM 563 C CA . ILE A 1 74 ? -6.537 1.796 8.706 1.00 98.69 74 ILE A CA 1
ATOM 564 C C . ILE A 1 74 ? -5.039 1.701 8.413 1.00 98.69 74 ILE A C 1
ATOM 566 O O . ILE A 1 74 ? -4.646 1.581 7.251 1.00 98.69 74 ILE A O 1
ATOM 570 N N . LYS A 1 75 ? -4.185 1.682 9.447 1.00 98.75 75 LYS A N 1
ATOM 571 C CA . LYS A 1 75 ? -2.729 1.528 9.273 1.00 98.75 75 LYS A CA 1
ATOM 572 C C . LYS A 1 75 ? -2.396 0.251 8.500 1.00 98.75 75 LYS A C 1
ATOM 574 O O . LYS A 1 75 ? -1.600 0.290 7.558 1.00 98.75 75 LYS A O 1
ATOM 579 N N . ARG A 1 76 ? -3.029 -0.874 8.848 1.00 98.62 76 ARG A N 1
ATOM 580 C CA . ARG A 1 76 ? -2.849 -2.163 8.168 1.00 98.62 76 ARG A CA 1
ATOM 581 C C . ARG A 1 76 ? -3.275 -2.090 6.700 1.00 98.62 76 ARG A C 1
ATOM 583 O O . ARG A 1 76 ? -2.526 -2.533 5.825 1.00 98.62 76 ARG A O 1
ATOM 590 N N . ALA A 1 77 ? -4.457 -1.549 6.417 1.00 98.75 77 ALA A N 1
ATOM 591 C CA . ALA A 1 77 ? -5.005 -1.436 5.070 1.00 98.75 77 ALA A CA 1
ATOM 592 C C . ALA A 1 77 ? -4.142 -0.526 4.186 1.00 98.75 77 ALA A C 1
ATOM 594 O O . ALA A 1 77 ? -3.747 -0.937 3.091 1.00 98.75 77 ALA A O 1
ATOM 595 N N . VAL A 1 78 ? -3.771 0.654 4.692 1.00 98.75 78 VAL A N 1
ATOM 596 C CA . VAL A 1 78 ? -2.902 1.622 4.008 1.00 98.75 78 VAL A CA 1
ATOM 597 C C . VAL A 1 78 ? -1.540 1.008 3.709 1.00 98.75 78 VAL A C 1
ATOM 599 O O . VAL A 1 78 ? -1.096 1.038 2.562 1.00 98.75 78 VAL A O 1
ATOM 602 N N . PHE A 1 79 ? -0.893 0.371 4.688 1.00 98.75 79 PHE A N 1
ATOM 603 C CA . PHE A 1 79 ? 0.418 -0.243 4.471 1.00 98.75 79 PHE A CA 1
ATOM 604 C C . PHE A 1 79 ? 0.364 -1.356 3.417 1.00 98.75 79 PHE A C 1
ATOM 606 O O . PHE A 1 79 ? 1.229 -1.443 2.539 1.00 98.75 79 PHE A O 1
ATOM 613 N N . ARG A 1 80 ? -0.688 -2.185 3.439 1.00 98.75 80 ARG A N 1
ATOM 614 C CA . ARG A 1 80 ? -0.905 -3.221 2.418 1.00 98.75 80 ARG A CA 1
ATOM 615 C C . ARG A 1 80 ? -1.169 -2.619 1.039 1.00 98.75 80 ARG A C 1
ATOM 617 O O . ARG A 1 80 ? -0.698 -3.174 0.049 1.00 98.75 80 ARG A O 1
ATOM 624 N N . ALA A 1 81 ? -1.925 -1.528 0.946 1.00 98.75 81 ALA A N 1
ATOM 625 C CA . ALA A 1 81 ? -2.176 -0.838 -0.317 1.00 98.75 81 ALA A CA 1
ATOM 626 C C . ALA A 1 81 ? -0.884 -0.234 -0.885 1.00 98.75 81 ALA A C 1
ATOM 628 O O . ALA A 1 81 ? -0.529 -0.525 -2.025 1.00 98.75 81 ALA A O 1
ATOM 629 N N . LEU A 1 82 ? -0.128 0.504 -0.069 1.00 98.69 82 LEU A N 1
ATOM 630 C CA . LEU A 1 82 ? 1.135 1.131 -0.468 1.00 98.69 82 LEU A CA 1
ATOM 631 C C . LEU A 1 82 ? 2.206 0.106 -0.852 1.00 98.69 82 LEU A C 1
ATOM 633 O O . LEU A 1 82 ? 2.928 0.313 -1.822 1.00 98.69 82 LEU A O 1
ATOM 637 N N . THR A 1 83 ? 2.279 -1.029 -0.153 1.00 98.69 83 THR A N 1
ATOM 638 C CA . THR A 1 83 ? 3.197 -2.120 -0.523 1.00 98.69 83 THR A CA 1
ATOM 639 C C . THR A 1 83 ? 2.883 -2.663 -1.920 1.00 98.69 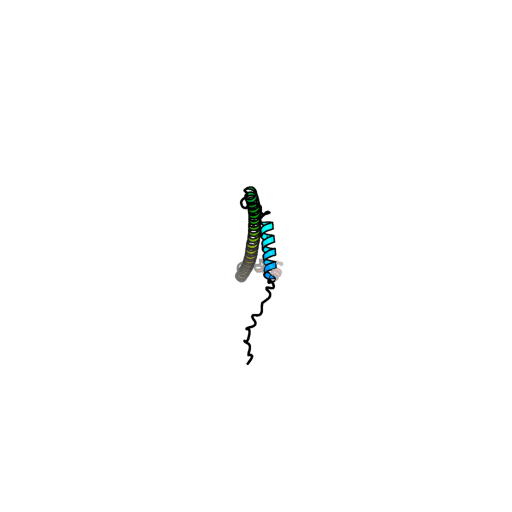83 THR A C 1
ATOM 641 O O . THR A 1 83 ? 3.796 -2.872 -2.719 1.00 98.69 83 THR A O 1
ATOM 644 N N . ARG A 1 84 ? 1.596 -2.852 -2.248 1.00 98.62 84 ARG A N 1
ATOM 645 C CA . ARG A 1 84 ? 1.173 -3.302 -3.585 1.00 98.62 84 ARG A CA 1
ATOM 646 C C . ARG A 1 84 ? 1.424 -2.240 -4.650 1.00 98.62 84 ARG A C 1
ATOM 648 O O . ARG A 1 84 ? 1.927 -2.585 -5.713 1.00 98.62 84 ARG A O 1
ATOM 655 N N . LEU A 1 85 ? 1.119 -0.975 -4.353 1.00 98.62 85 LEU A N 1
ATOM 656 C CA . LEU A 1 85 ? 1.370 0.142 -5.261 1.00 98.62 85 LEU A CA 1
ATOM 657 C C . LEU A 1 85 ? 2.860 0.239 -5.590 1.00 98.62 85 LEU A C 1
ATOM 659 O O . LEU A 1 85 ? 3.221 0.236 -6.757 1.00 98.62 85 LEU A O 1
ATOM 663 N N . ARG A 1 86 ? 3.733 0.201 -4.577 1.00 98.56 86 ARG A N 1
ATOM 664 C CA . ARG A 1 86 ? 5.187 0.217 -4.773 1.00 98.56 86 ARG A CA 1
ATOM 665 C C . ARG A 1 86 ? 5.660 -0.927 -5.672 1.00 98.56 86 ARG A C 1
ATOM 667 O O . ARG A 1 86 ? 6.476 -0.693 -6.554 1.00 98.56 86 ARG A O 1
ATOM 674 N N . ALA A 1 87 ? 5.159 -2.145 -5.464 1.00 98.50 87 ALA A N 1
ATOM 675 C CA . ALA A 1 87 ? 5.520 -3.289 -6.300 1.00 98.50 87 ALA A CA 1
ATOM 676 C C . ALA A 1 87 ? 5.068 -3.110 -7.761 1.00 98.50 87 ALA A C 1
ATOM 678 O O . ALA A 1 87 ? 5.839 -3.396 -8.675 1.00 98.50 87 ALA A O 1
ATOM 679 N N . ALA A 1 88 ? 3.848 -2.609 -7.981 1.00 98.56 88 ALA A N 1
ATOM 680 C CA . ALA A 1 88 ? 3.340 -2.308 -9.318 1.00 98.56 88 ALA A CA 1
ATOM 681 C C . ALA A 1 88 ? 4.168 -1.209 -10.002 1.00 98.56 88 ALA A C 1
ATOM 683 O O . ALA A 1 88 ? 4.626 -1.401 -11.123 1.00 98.56 88 ALA A O 1
ATOM 684 N N . THR A 1 89 ? 4.443 -0.114 -9.294 1.00 98.56 89 THR A N 1
ATOM 685 C CA . THR A 1 89 ? 5.223 1.017 -9.802 1.00 98.56 89 THR A CA 1
ATOM 686 C C . THR A 1 89 ? 6.661 0.626 -10.145 1.00 98.56 89 THR A C 1
ATOM 688 O O . THR A 1 89 ? 7.149 1.009 -11.201 1.00 98.56 89 THR A O 1
ATOM 691 N N . ILE A 1 90 ? 7.342 -0.170 -9.309 1.00 98.38 90 ILE A N 1
ATOM 692 C CA . ILE A 1 90 ? 8.688 -0.682 -9.633 1.00 98.38 90 ILE A CA 1
ATOM 693 C C . ILE A 1 90 ? 8.646 -1.498 -10.928 1.00 98.38 90 ILE A C 1
ATOM 695 O O . ILE A 1 90 ? 9.431 -1.250 -11.835 1.00 98.38 90 ILE A O 1
ATOM 699 N N . LYS A 1 91 ? 7.680 -2.416 -11.053 1.00 98.50 91 LYS A N 1
ATOM 700 C CA . LYS A 1 91 ? 7.515 -3.231 -12.262 1.00 98.50 91 LYS A CA 1
ATOM 701 C C . LYS A 1 91 ? 7.249 -2.381 -13.512 1.00 98.50 91 LYS A C 1
ATOM 703 O O . LYS A 1 91 ? 7.738 -2.709 -14.595 1.00 98.50 91 LYS A O 1
ATOM 708 N N . GLU A 1 92 ? 6.452 -1.323 -13.388 1.00 98.31 92 GLU A N 1
ATOM 709 C CA . GLU A 1 92 ? 6.190 -0.388 -14.485 1.00 98.31 92 GLU A CA 1
ATOM 710 C C . GLU A 1 92 ? 7.455 0.373 -14.881 1.00 98.31 92 GLU A C 1
ATOM 712 O O . GLU A 1 92 ? 7.772 0.419 -16.068 1.00 98.31 92 GLU A O 1
ATOM 717 N N . PHE A 1 93 ? 8.228 0.878 -13.916 1.00 98.62 93 PHE A N 1
ATOM 718 C CA . PHE A 1 93 ? 9.502 1.541 -14.202 1.00 98.62 93 PHE A CA 1
ATOM 719 C C . PHE A 1 93 ? 10.526 0.603 -14.850 1.00 98.62 93 PHE A C 1
ATOM 721 O O . PHE A 1 93 ? 11.166 1.006 -15.820 1.00 98.62 93 PHE A O 1
ATOM 728 N N . ASP A 1 94 ? 10.625 -0.653 -14.408 1.00 98.56 94 ASP A N 1
ATOM 729 C CA . ASP A 1 94 ? 11.479 -1.662 -15.052 1.00 98.56 94 ASP A CA 1
ATOM 730 C C . ASP A 1 94 ? 11.043 -1.924 -16.504 1.00 98.56 94 ASP A C 1
ATOM 732 O O . ASP A 1 94 ? 11.866 -2.109 -17.404 1.00 98.56 94 ASP A O 1
ATOM 736 N N . THR A 1 95 ? 9.731 -1.919 -16.754 1.00 98.44 95 THR A N 1
ATOM 737 C CA . THR A 1 95 ? 9.181 -2.101 -18.101 1.00 98.44 95 THR A CA 1
ATOM 738 C C . THR A 1 95 ? 9.493 -0.905 -18.994 1.00 98.44 95 THR A C 1
ATOM 740 O O . THR A 1 95 ? 9.935 -1.112 -20.123 1.00 98.44 95 THR A O 1
ATOM 743 N N . ILE A 1 96 ? 9.305 0.321 -18.496 1.00 98.31 96 ILE A N 1
ATOM 744 C CA . ILE A 1 96 ? 9.635 1.557 -19.220 1.00 98.31 96 ILE A CA 1
ATOM 745 C C . ILE A 1 96 ? 11.123 1.572 -19.560 1.00 98.31 96 ILE A C 1
ATOM 747 O O . ILE A 1 96 ? 11.467 1.702 -20.727 1.00 98.31 96 ILE A O 1
ATOM 751 N N . ALA A 1 97 ? 11.998 1.349 -18.576 1.00 98.56 97 ALA A N 1
ATOM 752 C CA . ALA A 1 97 ? 13.442 1.354 -18.791 1.00 98.56 97 ALA A CA 1
ATOM 753 C C . ALA A 1 97 ? 13.861 0.365 -19.890 1.00 98.56 97 ALA A C 1
ATOM 755 O O . ALA A 1 97 ? 14.621 0.720 -20.788 1.00 98.56 97 ALA A O 1
ATOM 756 N N . ARG A 1 98 ? 13.307 -0.855 -19.875 1.00 98.31 98 ARG A N 1
ATOM 757 C CA . ARG A 1 98 ? 13.577 -1.858 -20.913 1.00 98.31 98 ARG A CA 1
ATOM 758 C C . ARG A 1 98 ? 13.104 -1.409 -22.297 1.00 98.31 98 ARG A C 1
ATOM 760 O O . ARG A 1 98 ? 13.814 -1.641 -23.271 1.00 98.31 98 ARG A O 1
ATOM 767 N N . LEU A 1 99 ? 11.911 -0.824 -22.395 1.00 98.50 99 LEU A N 1
ATOM 768 C CA . LEU A 1 99 ? 11.369 -0.350 -23.671 1.00 98.50 99 LEU A CA 1
ATOM 769 C C . LEU A 1 99 ? 12.186 0.819 -24.231 1.00 98.50 99 LEU A C 1
ATOM 771 O O . LEU A 1 99 ? 12.473 0.825 -25.422 1.00 98.50 99 LEU A O 1
ATOM 775 N N . GLU A 1 100 ? 12.612 1.751 -23.379 1.00 98.25 100 GLU A N 1
ATOM 776 C CA . GLU A 1 100 ? 13.465 2.878 -23.773 1.00 98.25 100 GLU A CA 1
ATOM 777 C C . GLU A 1 100 ? 14.824 2.400 -24.295 1.00 98.25 100 GLU A C 1
ATOM 779 O O . GLU A 1 100 ? 15.263 2.832 -25.358 1.00 98.25 100 GLU A O 1
ATOM 784 N N . THR A 1 101 ? 15.475 1.448 -23.614 1.00 98.06 101 THR A N 1
ATOM 785 C CA . THR A 1 101 ? 16.731 0.862 -24.116 1.00 98.06 101 THR A CA 1
ATOM 786 C C . THR A 1 101 ? 16.531 0.185 -25.470 1.00 98.06 101 THR A C 1
ATOM 788 O O . THR A 1 101 ? 17.290 0.443 -26.395 1.00 98.06 101 THR A O 1
ATOM 791 N N . GLN A 1 102 ? 15.467 -0.611 -25.625 1.00 98.06 102 GLN A N 1
ATOM 792 C CA . GLN A 1 102 ? 15.151 -1.257 -26.903 1.00 98.06 102 GLN A CA 1
ATOM 793 C C . GLN A 1 102 ? 14.887 -0.244 -28.023 1.00 98.06 102 GLN A C 1
ATOM 795 O O . GLN A 1 102 ? 15.286 -0.477 -29.161 1.00 98.06 102 GLN A O 1
ATOM 800 N N . ALA A 1 103 ? 14.227 0.874 -27.716 1.00 97.25 103 ALA A N 1
ATOM 801 C CA . ALA A 1 103 ? 13.979 1.936 -28.681 1.00 97.25 103 ALA A CA 1
ATOM 802 C C . ALA A 1 103 ? 15.281 2.630 -29.111 1.00 97.25 103 ALA A C 1
ATOM 804 O O . ALA A 1 103 ? 15.462 2.894 -30.299 1.00 97.25 103 ALA A O 1
ATOM 805 N N . ILE A 1 104 ? 16.199 2.880 -28.171 1.00 96.50 104 ILE A N 1
ATOM 806 C CA . ILE A 1 104 ? 17.523 3.447 -28.460 1.00 96.50 104 ILE A CA 1
ATOM 807 C C . ILE A 1 104 ? 18.341 2.494 -29.335 1.00 96.50 104 ILE A C 1
ATOM 809 O O . ILE A 1 104 ? 18.895 2.927 -30.346 1.00 96.50 104 ILE A O 1
ATOM 813 N N . ASP A 1 105 ? 18.386 1.210 -28.977 1.00 96.19 105 ASP A N 1
ATOM 814 C CA . ASP A 1 105 ? 19.129 0.196 -29.729 1.00 96.19 105 ASP A CA 1
ATOM 815 C C . ASP A 1 105 ? 18.584 0.076 -31.159 1.00 96.19 105 ASP A C 1
ATOM 817 O O . ASP A 1 105 ? 19.337 0.191 -32.124 1.00 96.19 105 ASP A O 1
ATOM 821 N N . ALA A 1 106 ? 17.259 -0.028 -31.314 1.00 95.69 106 ALA A N 1
ATOM 822 C CA . ALA A 1 106 ? 16.615 -0.098 -32.625 1.00 95.69 106 ALA A CA 1
ATOM 823 C C . ALA A 1 106 ? 16.843 1.166 -33.472 1.00 95.69 106 ALA A C 1
ATOM 825 O O . ALA A 1 106 ? 17.004 1.077 -34.690 1.00 95.69 106 ALA A O 1
ATOM 826 N N . TYR A 1 107 ? 16.859 2.348 -32.848 1.00 95.00 107 TYR A N 1
ATOM 827 C CA . TYR A 1 107 ? 17.173 3.590 -33.548 1.00 95.00 107 TYR A CA 1
ATOM 828 C C . TYR A 1 107 ? 18.619 3.595 -34.054 1.00 95.00 107 TYR A C 1
ATOM 830 O O . TYR A 1 107 ? 18.849 3.945 -35.209 1.00 95.00 107 TYR A O 1
ATOM 838 N N . ASN A 1 108 ? 19.576 3.188 -33.217 1.00 91.81 108 ASN A N 1
ATOM 839 C CA . ASN A 1 108 ? 20.994 3.116 -33.574 1.00 91.81 108 ASN A CA 1
ATOM 840 C C . ASN A 1 108 ? 21.250 2.104 -34.704 1.00 91.81 108 ASN A C 1
ATOM 842 O O . ASN A 1 108 ? 21.957 2.415 -35.661 1.00 91.81 108 ASN A O 1
ATOM 846 N N . ASP A 1 109 ? 20.606 0.936 -34.645 1.00 91.56 109 ASP A N 1
ATOM 847 C CA . ASP A 1 109 ? 20.687 -0.084 -35.697 1.00 91.56 109 ASP A CA 1
ATOM 848 C C . ASP A 1 109 ? 20.153 0.425 -37.047 1.00 91.56 109 ASP A C 1
ATOM 850 O O . ASP A 1 109 ? 20.648 0.031 -38.102 1.00 91.56 109 ASP A O 1
ATOM 854 N N . ALA A 1 110 ? 19.154 1.313 -37.028 1.00 91.44 110 ALA A N 1
ATOM 855 C CA . ALA A 1 110 ? 18.570 1.896 -38.233 1.00 91.44 110 ALA A CA 1
ATOM 856 C C . ALA A 1 110 ? 19.308 3.147 -38.753 1.00 91.44 110 ALA A C 1
ATOM 858 O O . ALA A 1 110 ? 19.174 3.459 -39.935 1.00 91.44 110 ALA A O 1
ATOM 859 N N . HIS A 1 111 ? 20.076 3.851 -37.910 1.00 87.12 111 HIS A N 1
ATOM 860 C CA . HIS A 1 111 ? 20.687 5.147 -38.240 1.00 87.12 111 HIS A CA 1
ATOM 861 C C . HIS A 1 111 ? 22.206 5.120 -38.051 1.00 87.12 111 HIS A C 1
ATOM 863 O O . HIS A 1 111 ? 22.759 5.497 -37.013 1.00 87.12 111 HIS A O 1
ATOM 869 N N . HIS A 1 112 ? 22.920 4.723 -39.103 1.00 87.75 112 HIS A N 1
ATOM 870 C CA . HIS A 1 112 ? 24.375 4.794 -39.127 1.00 87.75 112 HIS A CA 1
ATOM 871 C C . HIS A 1 112 ? 24.839 6.216 -39.455 1.00 87.75 112 HIS A C 1
ATOM 873 O O . HIS A 1 112 ? 24.930 6.600 -40.621 1.00 87.75 112 HIS A O 1
ATOM 879 N N . TYR A 1 113 ? 25.230 6.979 -38.429 1.00 84.56 113 TYR A N 1
ATOM 880 C CA . TYR A 1 113 ? 25.637 8.383 -38.584 1.00 84.56 113 TYR A CA 1
ATOM 881 C C . TYR A 1 113 ? 26.672 8.612 -39.697 1.00 84.56 113 TYR A C 1
ATOM 883 O O . TYR A 1 113 ? 26.552 9.566 -40.452 1.00 84.56 113 TYR A O 1
ATOM 891 N N . ARG A 1 114 ? 27.668 7.725 -39.839 1.00 80.62 114 ARG A N 1
ATOM 892 C CA . ARG A 1 114 ? 28.699 7.803 -40.894 1.00 80.62 114 ARG A CA 1
ATOM 893 C C . ARG A 1 114 ? 28.169 7.547 -42.306 1.00 80.62 114 ARG A C 1
ATOM 895 O O . ARG A 1 114 ? 28.763 8.044 -43.255 1.00 80.62 114 ARG A O 1
ATOM 902 N N . ALA A 1 115 ? 27.104 6.760 -42.445 1.00 81.62 115 ALA A N 1
ATOM 903 C CA . ALA A 1 115 ? 26.464 6.510 -43.732 1.00 81.62 115 ALA A CA 1
ATOM 904 C C . ALA A 1 115 ? 25.594 7.704 -44.156 1.00 81.62 115 ALA A C 1
ATOM 906 O O . ALA A 1 115 ? 25.560 8.050 -45.332 1.00 81.62 115 ALA A O 1
ATOM 907 N N . GLU A 1 116 ? 24.939 8.359 -43.194 1.00 82.88 116 GLU A N 1
ATOM 908 C CA . GLU A 1 116 ? 24.104 9.547 -43.427 1.00 82.88 116 GLU A CA 1
ATOM 909 C C . GLU A 1 116 ? 24.909 10.858 -43.460 1.00 82.88 116 GLU A C 1
ATOM 911 O O . GLU A 1 116 ? 24.471 11.843 -44.048 1.00 82.88 116 GLU A O 1
ATOM 916 N N . ASN A 1 117 ? 26.104 10.867 -42.862 1.00 84.25 117 ASN A N 1
ATOM 917 C CA . ASN A 1 117 ? 27.038 11.994 -42.826 1.00 84.25 117 ASN A CA 1
ATOM 918 C C . ASN A 1 117 ? 28.433 11.499 -43.246 1.00 84.25 117 ASN A C 1
ATOM 920 O O . ASN A 1 117 ? 29.280 11.218 -42.385 1.00 84.25 117 ASN A O 1
ATOM 924 N N . PRO A 1 118 ? 28.683 11.350 -44.560 1.00 85.56 118 PRO A N 1
ATOM 925 C CA . PRO A 1 118 ? 29.979 10.916 -45.062 1.00 85.56 118 PRO A CA 1
ATOM 926 C C . PRO A 1 118 ? 31.066 11.897 -44.615 1.00 85.56 118 PRO A C 1
ATOM 928 O O . PRO A 1 118 ? 30.957 13.100 -44.853 1.00 85.56 118 PRO A O 1
ATOM 931 N N . LEU A 1 119 ? 32.123 11.397 -43.967 1.00 82.00 119 LEU A N 1
ATOM 932 C CA . LEU A 1 119 ? 33.311 12.216 -43.731 1.00 82.00 119 LEU A CA 1
ATOM 933 C C . LEU A 1 119 ? 34.202 12.124 -44.964 1.00 82.00 119 LEU A C 1
ATOM 935 O O . LEU A 1 119 ? 34.727 11.052 -45.246 1.00 82.00 119 LEU A O 1
ATOM 939 N N . ALA A 1 120 ? 34.375 13.244 -45.657 1.00 81.75 120 ALA A N 1
ATOM 940 C CA . ALA A 1 120 ? 35.460 13.415 -46.610 1.00 81.75 120 ALA A CA 1
ATOM 941 C C . ALA A 1 120 ? 36.712 13.825 -45.830 1.00 81.75 120 ALA A C 1
ATOM 943 O O . ALA A 1 120 ? 36.687 14.808 -45.078 1.00 81.75 120 ALA A O 1
ATOM 944 N N . HIS A 1 121 ? 37.797 13.066 -45.961 1.00 83.56 121 HIS A N 1
ATOM 945 C CA . HIS A 1 121 ? 39.062 13.481 -45.367 1.00 83.56 121 HIS A CA 1
ATOM 946 C C . HIS A 1 121 ? 39.769 14.436 -46.328 1.00 83.56 121 HIS A C 1
ATOM 948 O O . HIS A 1 121 ? 39.896 14.137 -47.505 1.00 83.56 121 HIS A O 1
ATOM 954 N N . LEU A 1 122 ? 40.286 15.564 -45.829 1.00 78.81 122 LEU A N 1
ATOM 955 C CA . LEU A 1 122 ? 40.914 16.600 -46.670 1.00 78.81 122 LEU A CA 1
ATOM 956 C C . LEU A 1 122 ? 42.058 16.075 -47.560 1.00 78.81 122 LEU A C 1
ATOM 958 O O . LEU A 1 122 ? 42.284 16.610 -48.636 1.00 78.81 122 LEU A O 1
ATOM 962 N N . HIS A 1 123 ? 42.740 15.012 -47.126 1.00 81.31 123 HIS A N 1
ATOM 963 C CA . HIS A 1 123 ? 43.829 14.378 -47.869 1.00 81.31 123 HIS A CA 1
ATOM 964 C C . HIS A 1 123 ? 43.356 13.424 -48.982 1.00 81.31 123 HIS A C 1
ATOM 966 O O . HIS A 1 123 ? 44.179 12.984 -49.777 1.00 81.31 123 HIS A O 1
ATOM 972 N N . GLU A 1 124 ? 42.065 13.074 -49.052 1.00 81.06 124 GLU A N 1
ATOM 973 C CA . GLU A 1 124 ? 41.516 12.253 -50.148 1.00 81.06 124 GLU A CA 1
ATOM 974 C C . GLU A 1 124 ? 41.539 13.010 -5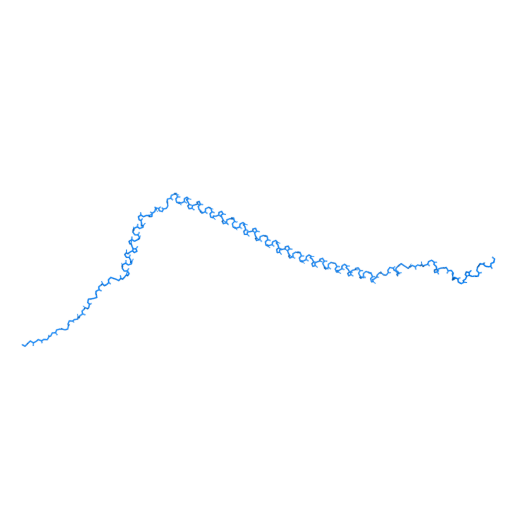1.486 1.00 81.06 124 GLU A C 1
ATOM 976 O O . GLU A 1 124 ? 41.671 12.383 -52.536 1.00 81.06 124 GLU A O 1
ATOM 981 N N . ASP A 1 125 ? 41.490 14.345 -51.440 1.00 79.38 125 ASP A N 1
ATOM 982 C CA . ASP A 1 125 ? 41.609 15.230 -52.605 1.00 79.38 125 ASP A CA 1
ATOM 983 C C . ASP A 1 125 ? 43.059 15.701 -52.857 1.00 79.38 125 ASP A C 1
ATOM 985 O O . ASP A 1 125 ? 43.333 16.406 -53.835 1.00 79.38 125 ASP A O 1
ATOM 989 N N . GLU A 1 126 ? 44.010 15.334 -51.990 1.00 82.94 126 GLU A N 1
ATOM 990 C CA . GLU A 1 126 ? 45.424 15.680 -52.156 1.00 82.94 126 GLU A CA 1
ATOM 991 C C . GLU A 1 126 ? 46.108 14.732 -53.152 1.00 82.94 126 GLU A C 1
ATOM 993 O O . GLU A 1 126 ? 45.812 13.539 -53.247 1.00 82.94 126 GLU A O 1
ATOM 998 N N . ALA A 1 127 ? 47.052 15.266 -53.931 1.00 81.31 127 ALA A N 1
ATOM 999 C CA . ALA A 1 127 ? 47.809 14.446 -54.868 1.00 81.31 127 ALA A CA 1
ATOM 1000 C C . ALA A 1 127 ? 48.625 13.382 -54.104 1.00 81.31 127 ALA A C 1
ATOM 1002 O O . ALA A 1 127 ? 49.107 13.658 -53.004 1.00 81.31 127 ALA A O 1
ATOM 1003 N N . PRO A 1 128 ? 48.840 12.180 -54.674 1.00 83.50 128 PRO A N 1
ATOM 1004 C CA . PRO A 1 128 ? 49.654 11.164 -54.025 1.00 83.50 128 PRO A CA 1
ATOM 1005 C C . PRO A 1 128 ? 51.030 11.726 -53.671 1.00 83.50 128 PRO A C 1
ATOM 1007 O O . PRO A 1 128 ? 51.670 12.354 -54.515 1.00 83.50 128 PRO A O 1
ATOM 1010 N N . VAL A 1 129 ? 51.506 11.430 -52.461 1.00 81.88 129 VAL A N 1
ATOM 1011 C CA . VAL A 1 129 ? 52.776 11.946 -51.911 1.00 81.88 129 VAL A CA 1
ATOM 1012 C C . VAL A 1 129 ? 53.971 11.698 -52.849 1.00 81.88 129 VAL A C 1
ATOM 1014 O O . VAL A 1 129 ? 54.917 12.478 -52.914 1.00 81.88 129 VAL A O 1
ATOM 1017 N N . GLU A 1 130 ? 53.926 10.635 -53.654 1.00 79.44 130 GLU A N 1
ATOM 1018 C CA . GLU A 1 130 ? 54.949 10.337 -54.666 1.00 79.44 130 GLU A CA 1
ATOM 1019 C C . GLU A 1 130 ? 55.071 11.416 -55.759 1.00 79.44 130 GLU A C 1
ATOM 1021 O O . GLU A 1 130 ? 56.151 11.612 -56.318 1.00 79.44 130 GLU A O 1
ATOM 1026 N N . THR A 1 131 ? 53.995 12.154 -56.044 1.00 77.69 131 THR A N 1
ATOM 1027 C CA . THR A 1 131 ? 53.981 13.240 -57.038 1.00 77.69 131 THR A CA 1
ATOM 1028 C C . THR A 1 131 ? 54.675 14.512 -56.548 1.00 77.69 131 THR A C 1
ATOM 1030 O O . THR A 1 131 ? 55.112 15.325 -57.367 1.00 77.69 131 THR A O 1
ATOM 1033 N N . ASP A 1 132 ? 54.865 14.661 -55.236 1.00 78.44 132 ASP A N 1
ATOM 1034 C CA . 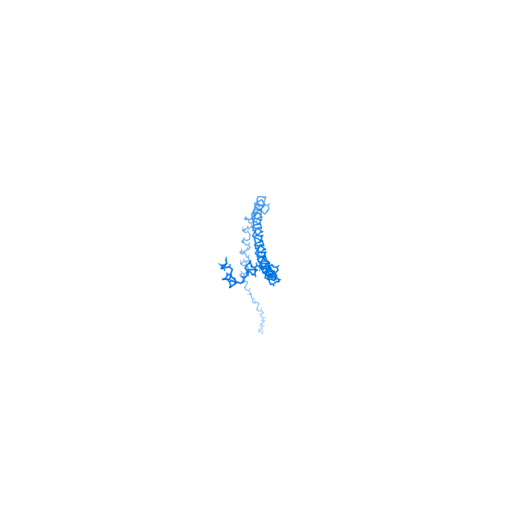ASP A 1 132 ? 55.520 15.831 -54.645 1.00 78.44 132 ASP A CA 1
ATOM 1035 C C . ASP A 1 132 ? 57.032 15.828 -54.894 1.00 78.44 132 ASP A C 1
ATOM 1037 O O . ASP A 1 132 ? 57.644 16.886 -55.071 1.00 78.44 132 ASP A O 1
ATOM 1041 N N . LYS A 1 133 ? 57.633 14.635 -55.030 1.00 71.12 133 LYS A N 1
ATOM 1042 C CA . LYS A 1 133 ? 59.065 14.453 -55.335 1.00 71.12 133 LYS A CA 1
ATOM 1043 C C . LYS A 1 133 ? 59.483 15.119 -56.651 1.00 71.12 133 LYS A C 1
ATOM 1045 O O . LYS A 1 133 ? 60.647 15.475 -56.805 1.00 71.12 133 LYS A O 1
ATOM 1050 N N . LEU A 1 134 ? 58.549 15.292 -57.590 1.00 63.34 134 LEU A N 1
ATOM 1051 C CA . LEU A 1 134 ? 58.807 15.845 -58.924 1.00 63.34 134 LEU A CA 1
ATOM 1052 C C . LEU A 1 134 ? 58.535 17.356 -59.028 1.00 63.34 134 LEU A C 1
ATOM 1054 O O . LEU A 1 134 ? 58.954 17.979 -60.002 1.00 63.34 134 LEU A O 1
ATOM 1058 N N . LYS A 1 135 ? 57.858 17.964 -58.043 1.00 60.44 135 LYS A N 1
ATOM 1059 C CA . LYS A 1 135 ? 57.505 19.397 -58.067 1.00 60.44 135 LYS A CA 1
ATOM 1060 C C . LYS A 1 135 ? 58.577 20.312 -57.474 1.00 60.44 135 LYS A C 1
ATOM 1062 O O . LYS A 1 135 ? 58.591 21.493 -57.793 1.00 60.44 135 LYS A O 1
ATOM 1067 N N . SER A 1 136 ? 59.483 19.790 -56.644 1.00 63.34 136 SER A N 1
ATOM 1068 C CA . SER A 1 136 ? 60.465 20.609 -55.914 1.00 63.34 136 SER A CA 1
ATOM 1069 C C . SER A 1 136 ? 61.766 20.909 -56.678 1.00 63.34 136 SER A C 1
ATOM 1071 O O . SER A 1 136 ? 62.671 21.513 -56.104 1.00 63.34 136 SER A O 1
ATOM 1073 N N . PHE A 1 137 ? 61.893 20.488 -57.940 1.00 61.81 137 PHE A N 1
ATOM 1074 C CA . PHE A 1 137 ? 63.134 20.622 -58.711 1.00 61.81 137 PHE A CA 1
ATOM 1075 C C . PHE A 1 137 ? 62.917 21.338 -60.049 1.00 61.81 137 PHE A C 1
ATOM 1077 O O . PHE A 1 137 ? 63.077 20.711 -61.088 1.00 61.81 137 PHE A O 1
ATOM 1084 N N . HIS A 1 138 ? 62.554 22.624 -60.027 1.00 59.97 138 HIS A N 1
ATOM 1085 C CA . HIS A 1 138 ? 62.714 23.553 -61.156 1.00 59.97 138 HIS A CA 1
ATOM 1086 C C . HIS A 1 138 ? 62.992 24.962 -60.631 1.00 59.97 138 HIS A C 1
ATOM 1088 O O . HIS A 1 138 ? 62.233 25.405 -59.741 1.00 59.97 138 HIS A O 1
#

Organism: NCBI:txid73915

pLDDT: mean 81.41, std 16.99, range [46.19, 98.75]

Radius of gyration: 56.97 Å; chains: 1; bounding box: 125×103×130 Å

Sequence (138 aa):
LAPAPNPVFLQTASAHQRAPEDQLAKEMTHDLEMNFNKIAPFGKEDTAKELQDHAAKTQDTLVDAVENAEVAEIKRAVFRALTRLRAATIKEFDTIARLETQAIDAYNDAHHYRAENPLAHLHEDEAPVETDKLKSFH

Foldseek 3Di:
DDDDDDDDPDDPPDDPPPDPVVVVVVVVVV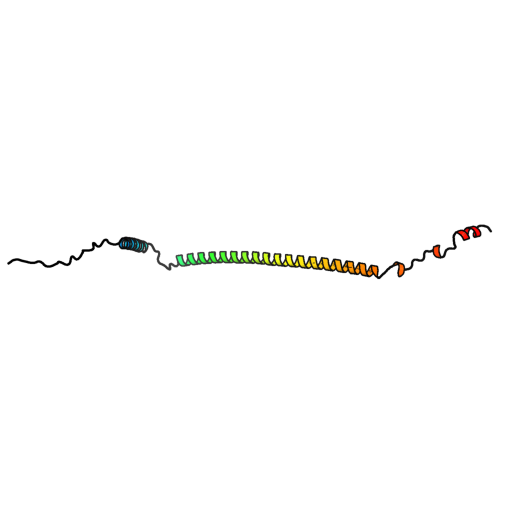VVVVCVVVDDDPPDPVVVVVVVVVVVVVVVVVVVVVVVVVVVVVVVVVVVVVVVVVVVVVVVVVVVVVVVVVVVVVVCVVDDPCVVPPDDDPCVPPDPPVVVVVVPDD